Protein AF-A0AAE6R9X4-F1 (afdb_monomer_lite)

Radius of gyration: 17.26 Å; chains: 1; bounding box: 46×34×44 Å

pLDDT: mean 87.59, std 13.06, range [50.84, 97.69]

Organism: NCBI:txid76759

Sequence (114 aa):
MGDFTLQKMASMILPARARTFGDGVRRDYIPMDVPGYDPATCFVMITPRVYAGYAQPGYPDTWGYLPTYKNLGGTLIGIYTYVNFRQPTNVGSNYRDKWVEHTVECVVEAVRAI

Structure (mmCIF, N/CA/C/O backbone):
data_AF-A0AAE6R9X4-F1
#
_entry.id   AF-A0AAE6R9X4-F1
#
loop_
_atom_site.group_PDB
_atom_site.id
_atom_site.type_symbol
_atom_site.label_atom_id
_atom_site.label_alt_id
_atom_site.label_comp_id
_atom_site.label_asym_id
_atom_site.label_entity_id
_atom_site.label_seq_id
_atom_site.pdbx_PDB_ins_code
_atom_site.Cartn_x
_atom_site.Cartn_y
_atom_site.Cartn_z
_atom_site.occupancy
_atom_site.B_iso_or_equiv
_atom_site.auth_seq_id
_atom_site.auth_comp_id
_atom_site.auth_asym_id
_atom_site.auth_atom_id
_atom_site.pdbx_PDB_model_num
ATOM 1 N N . MET A 1 1 ? -31.337 -7.492 9.640 1.00 52.06 1 MET A N 1
ATOM 2 C CA . MET A 1 1 ? -30.111 -6.708 9.400 1.00 52.06 1 MET A CA 1
ATOM 3 C C . MET A 1 1 ? -30.022 -5.754 10.576 1.00 52.06 1 MET A C 1
ATOM 5 O O . MET A 1 1 ? -30.966 -5.000 10.753 1.00 52.06 1 MET A O 1
ATOM 9 N N . GLY A 1 2 ? -29.050 -5.931 11.473 1.00 63.28 2 GLY A N 1
ATOM 10 C CA . GLY A 1 2 ? -28.877 -5.021 12.612 1.00 63.28 2 GLY A CA 1
ATOM 11 C C . GLY A 1 2 ? -28.175 -3.745 12.159 1.00 63.28 2 GLY A C 1
ATOM 12 O O . GLY A 1 2 ? -27.408 -3.799 11.195 1.00 63.28 2 GLY A O 1
ATOM 13 N N . ASP A 1 3 ? -28.451 -2.626 12.825 1.00 68.06 3 ASP A N 1
ATOM 14 C CA . ASP A 1 3 ? -27.671 -1.402 12.655 1.00 68.06 3 ASP A CA 1
ATOM 15 C C . ASP A 1 3 ? -26.210 -1.703 13.000 1.00 68.06 3 ASP A C 1
ATOM 17 O O . ASP A 1 3 ? -25.925 -2.234 14.072 1.00 68.06 3 ASP A O 1
ATOM 21 N N . PHE A 1 4 ? -25.293 -1.399 12.083 1.00 68.81 4 PHE A N 1
ATOM 22 C CA . PHE A 1 4 ? -23.860 -1.439 12.356 1.00 68.81 4 PHE A CA 1
ATOM 23 C C . PHE A 1 4 ? -23.348 -0.009 12.477 1.00 68.81 4 PHE A C 1
ATOM 25 O O . PHE A 1 4 ? -23.730 0.873 11.702 1.00 68.81 4 PHE A O 1
ATOM 32 N N . THR A 1 5 ? -22.469 0.228 13.444 1.00 84.50 5 THR A N 1
ATOM 33 C CA . THR A 1 5 ? -21.797 1.517 13.611 1.00 84.50 5 THR A CA 1
ATOM 34 C C . THR A 1 5 ? -20.355 1.386 13.144 1.00 84.50 5 THR A C 1
ATOM 36 O O . THR A 1 5 ? -19.646 0.451 13.506 1.00 84.50 5 THR A O 1
ATOM 39 N N . LEU A 1 6 ? -19.897 2.334 12.327 1.00 90.38 6 LEU A N 1
ATOM 40 C CA . LEU A 1 6 ? -18.496 2.412 11.923 1.00 90.38 6 LEU A CA 1
ATOM 41 C C . LEU A 1 6 ? -17.749 3.377 12.844 1.00 90.38 6 LEU A C 1
ATOM 43 O O . LEU A 1 6 ? -18.036 4.574 12.865 1.00 90.38 6 LEU A O 1
ATOM 47 N N . GLN A 1 7 ? -16.763 2.867 13.579 1.00 93.00 7 GLN A N 1
ATOM 48 C CA . GLN A 1 7 ? -15.854 3.683 14.379 1.00 93.00 7 GLN A CA 1
ATOM 49 C C . GLN A 1 7 ? -14.540 3.900 13.625 1.00 93.00 7 GLN A C 1
ATOM 51 O O . GLN A 1 7 ? -13.849 2.949 13.263 1.00 93.00 7 GLN A O 1
ATOM 56 N N . LYS A 1 8 ? -14.151 5.163 13.430 1.00 94.75 8 LYS A N 1
ATOM 57 C CA . LYS A 1 8 ? -12.823 5.512 12.912 1.00 94.75 8 LYS A CA 1
ATOM 58 C C . LYS A 1 8 ? -11.772 5.293 14.000 1.00 94.75 8 LYS A C 1
ATOM 60 O O . LYS A 1 8 ? -11.852 5.906 15.061 1.00 94.75 8 LYS A O 1
ATOM 65 N N . MET A 1 9 ? -10.796 4.439 13.720 1.00 95.44 9 MET A N 1
ATOM 66 C CA . MET A 1 9 ? -9.728 4.063 14.650 1.00 95.44 9 MET A CA 1
ATOM 67 C C . MET A 1 9 ? -8.490 4.942 14.478 1.00 95.44 9 MET A C 1
ATOM 69 O O . MET A 1 9 ? -7.892 5.383 15.453 1.00 95.44 9 MET A O 1
ATOM 73 N N . ALA A 1 10 ? -8.112 5.204 13.229 1.00 95.81 10 ALA A N 1
ATOM 74 C CA . ALA A 1 10 ? -6.969 6.032 12.875 1.00 95.81 10 ALA A CA 1
ATOM 75 C C . ALA A 1 10 ? -7.146 6.589 11.460 1.00 95.81 10 ALA A C 1
ATOM 77 O O . ALA A 1 10 ? -7.884 6.027 10.647 1.00 95.81 10 ALA A O 1
ATOM 78 N N . SER A 1 11 ? -6.464 7.693 11.164 1.00 96.75 11 SER A N 1
ATOM 79 C CA . SER A 1 11 ? -6.487 8.340 9.855 1.00 96.75 11 SER A CA 1
ATOM 80 C C . SER A 1 11 ? -5.122 8.936 9.548 1.00 96.75 11 SER A C 1
ATOM 82 O O . SER A 1 11 ? -4.483 9.511 10.430 1.00 96.75 11 SER A O 1
ATOM 84 N N . MET A 1 12 ? -4.682 8.814 8.302 1.00 95.81 12 MET A N 1
ATOM 85 C CA . MET A 1 12 ? -3.487 9.481 7.809 1.00 95.81 12 MET A CA 1
ATOM 86 C C . MET A 1 12 ? -3.691 10.001 6.392 1.00 95.81 12 MET A C 1
ATOM 88 O O . MET A 1 12 ? -4.371 9.383 5.575 1.00 95.81 12 MET A O 1
ATOM 92 N N . ILE A 1 13 ? -3.062 11.135 6.092 1.00 94.31 13 ILE A N 1
ATOM 93 C CA . ILE A 1 13 ? -2.972 11.645 4.726 1.00 94.31 13 ILE A CA 1
ATOM 94 C C . ILE A 1 13 ? -1.700 11.081 4.106 1.00 94.31 13 ILE A C 1
ATOM 96 O O . ILE A 1 13 ? -0.600 11.259 4.631 1.00 94.31 13 ILE A O 1
ATOM 100 N N . LEU A 1 14 ? -1.863 10.410 2.974 1.00 92.25 14 LEU A N 1
ATOM 101 C CA . LEU A 1 14 ? -0.776 9.944 2.142 1.00 92.25 14 LEU A CA 1
ATOM 102 C C . LEU A 1 14 ? -0.593 10.924 0.975 1.00 92.25 14 LEU A C 1
ATOM 104 O O . LEU A 1 14 ? -1.510 11.044 0.160 1.00 92.25 14 LEU A O 1
ATOM 108 N N . PRO A 1 15 ? 0.555 11.617 0.870 1.00 89.94 15 PRO A N 1
ATOM 109 C CA . PRO A 1 15 ? 0.790 12.556 -0.218 1.00 89.94 15 PRO A CA 1
ATOM 110 C C . PRO A 1 15 ? 0.885 11.833 -1.565 1.00 89.94 15 PRO A C 1
ATOM 112 O O . PRO A 1 15 ? 1.275 10.663 -1.637 1.00 89.94 15 PRO A O 1
ATOM 115 N N . ALA A 1 16 ? 0.587 12.561 -2.642 1.00 86.56 16 ALA A N 1
ATOM 116 C CA . ALA A 1 16 ? 0.812 12.067 -3.993 1.00 86.56 16 ALA A CA 1
ATOM 117 C C . ALA A 1 16 ? 2.296 11.719 -4.218 1.00 86.56 16 ALA A C 1
ATOM 119 O O . ALA A 1 16 ? 3.203 12.374 -3.695 1.00 86.56 16 ALA A O 1
ATOM 120 N N . ARG A 1 17 ? 2.550 10.690 -5.026 1.00 88.06 17 ARG A N 1
ATOM 121 C CA . ARG A 1 17 ? 3.890 10.261 -5.428 1.00 88.06 17 ARG A CA 1
ATOM 122 C C . ARG A 1 17 ? 4.051 10.462 -6.926 1.00 88.06 17 ARG A C 1
ATOM 124 O O . ARG A 1 17 ? 3.240 9.982 -7.713 1.00 88.06 17 ARG A O 1
ATOM 131 N N . ALA A 1 18 ? 5.112 11.167 -7.310 1.00 86.44 18 ALA A N 1
ATOM 132 C CA . ALA A 1 18 ? 5.444 11.381 -8.710 1.00 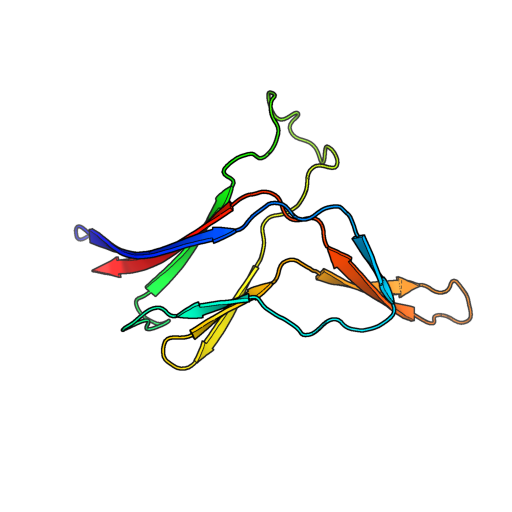86.44 18 ALA A CA 1
ATOM 133 C C . ALA A 1 18 ? 5.712 10.049 -9.420 1.00 86.44 18 ALA A C 1
ATOM 135 O O . ALA A 1 18 ? 6.265 9.119 -8.825 1.00 86.44 18 ALA A O 1
ATOM 136 N N . ARG A 1 19 ? 5.362 9.985 -10.709 1.00 89.75 19 ARG A N 1
ATOM 137 C CA . ARG A 1 19 ? 5.583 8.792 -11.524 1.00 89.75 19 ARG A CA 1
ATOM 138 C C . ARG A 1 19 ? 7.072 8.461 -11.603 1.00 89.75 19 ARG A C 1
ATOM 140 O O . ARG A 1 19 ? 7.825 9.155 -12.280 1.00 89.75 19 ARG A O 1
ATOM 147 N N . THR A 1 20 ? 7.471 7.377 -10.951 1.00 92.69 20 THR A N 1
ATOM 148 C CA . THR A 1 20 ? 8.867 6.935 -10.854 1.00 92.69 20 THR A CA 1
ATOM 149 C C . THR A 1 20 ? 8.960 5.438 -11.119 1.00 92.69 20 THR A C 1
ATOM 151 O O . THR A 1 20 ? 8.037 4.685 -10.814 1.00 92.69 20 THR A O 1
ATOM 154 N N . PHE A 1 21 ? 10.077 4.997 -11.693 1.00 94.88 21 PHE A N 1
ATOM 155 C CA . PHE A 1 21 ? 10.353 3.590 -11.967 1.00 94.88 21 PHE A CA 1
ATOM 156 C C . PHE A 1 21 ? 11.724 3.209 -11.429 1.00 94.88 21 PHE A C 1
ATOM 158 O O . PHE A 1 21 ? 12.635 4.036 -11.410 1.00 94.88 21 PHE A O 1
ATOM 165 N N . GLY A 1 22 ? 11.895 1.935 -11.100 1.00 95.94 22 GLY A N 1
ATOM 166 C CA . GLY A 1 22 ? 13.209 1.378 -10.813 1.00 95.94 22 GLY A CA 1
ATOM 167 C C . GLY A 1 22 ? 13.321 -0.086 -11.205 1.00 95.94 22 GLY A C 1
ATOM 168 O O . GLY A 1 22 ? 12.335 -0.741 -11.556 1.00 95.94 22 GLY A O 1
ATOM 169 N N . ASP A 1 23 ? 14.557 -0.569 -11.195 1.00 96.62 23 ASP A N 1
ATOM 170 C CA . ASP A 1 23 ? 14.890 -1.972 -11.417 1.00 96.62 23 ASP A CA 1
ATOM 171 C C . ASP A 1 23 ? 14.944 -2.735 -10.083 1.00 96.62 23 ASP A C 1
ATOM 173 O O . ASP A 1 23 ? 15.210 -2.158 -9.024 1.00 96.62 23 ASP A O 1
ATOM 177 N N . GLY A 1 24 ? 14.678 -4.040 -10.139 1.00 96.44 24 GLY A N 1
ATOM 178 C CA . GLY A 1 24 ? 14.610 -4.917 -8.973 1.00 96.44 24 GLY A CA 1
ATOM 179 C C . GLY A 1 24 ? 13.248 -4.910 -8.274 1.00 96.44 24 GLY A C 1
ATOM 180 O O . GLY A 1 24 ? 12.258 -4.379 -8.776 1.00 96.44 24 GLY A O 1
ATOM 181 N N . VAL A 1 25 ? 13.210 -5.537 -7.096 1.00 96.12 25 VAL A N 1
ATOM 182 C CA . VAL A 1 25 ? 12.007 -5.657 -6.261 1.00 96.12 25 VAL A CA 1
ATOM 183 C C . VAL A 1 25 ? 12.076 -4.643 -5.130 1.00 96.12 25 VAL A C 1
ATOM 185 O O . VAL A 1 25 ? 12.963 -4.719 -4.276 1.00 96.12 25 VAL A O 1
ATOM 188 N N . ARG A 1 26 ? 11.107 -3.732 -5.084 1.00 96.44 26 ARG A N 1
ATOM 189 C CA . ARG A 1 26 ? 10.932 -2.799 -3.971 1.00 96.44 26 ARG A CA 1
ATOM 190 C C . ARG A 1 26 ? 10.183 -3.492 -2.825 1.00 96.44 26 ARG A C 1
ATOM 192 O O . ARG A 1 26 ? 9.317 -4.333 -3.076 1.00 96.44 26 ARG A O 1
ATOM 199 N N . ARG A 1 27 ? 10.579 -3.222 -1.575 1.00 95.81 27 ARG A N 1
ATOM 200 C CA . ARG A 1 27 ? 10.083 -3.937 -0.374 1.00 95.81 27 ARG A CA 1
ATOM 201 C C . ARG A 1 27 ? 9.704 -3.031 0.796 1.00 95.81 27 ARG A C 1
ATOM 203 O O . ARG A 1 27 ? 9.175 -3.533 1.785 1.00 95.81 27 ARG A O 1
ATOM 210 N N . ASP A 1 28 ? 9.977 -1.734 0.707 1.00 96.25 28 ASP A N 1
ATOM 211 C CA . ASP A 1 28 ? 9.581 -0.769 1.730 1.00 96.25 28 ASP A CA 1
ATOM 212 C C . ASP A 1 28 ? 8.060 -0.585 1.769 1.00 96.25 28 ASP A C 1
ATOM 214 O O . ASP A 1 28 ? 7.331 -1.005 0.870 1.00 96.25 28 ASP A O 1
ATOM 218 N N . TYR A 1 29 ? 7.585 0.011 2.852 1.00 96.50 29 TYR A N 1
ATOM 219 C CA . TYR A 1 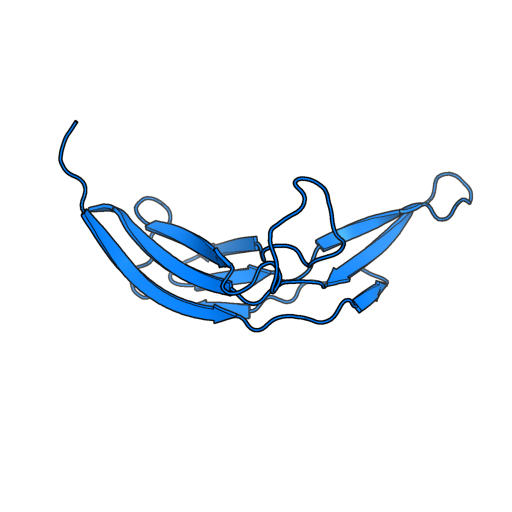29 ? 6.197 0.393 3.067 1.00 96.50 29 TYR A CA 1
ATOM 220 C C . TYR A 1 29 ? 6.166 1.540 4.074 1.00 96.50 29 TYR A C 1
ATOM 222 O O . TYR A 1 29 ? 7.118 1.750 4.829 1.00 96.50 29 TYR A O 1
ATOM 230 N N . ILE A 1 30 ? 5.057 2.269 4.102 1.00 97.00 30 ILE A N 1
ATOM 231 C CA . ILE A 1 30 ? 4.809 3.305 5.102 1.00 97.00 30 ILE A CA 1
ATOM 232 C C . ILE A 1 30 ? 4.004 2.660 6.235 1.00 97.00 30 ILE A C 1
ATOM 234 O O . ILE A 1 30 ? 2.905 2.167 5.971 1.00 97.00 30 ILE A O 1
ATOM 238 N N . PRO A 1 31 ? 4.535 2.594 7.468 1.00 96.44 31 PRO A N 1
ATOM 239 C CA . PRO A 1 31 ? 3.812 2.005 8.583 1.00 96.44 31 PRO A CA 1
ATOM 240 C C . PRO A 1 31 ? 2.733 2.965 9.094 1.00 96.44 31 PRO A C 1
ATOM 242 O O . PRO A 1 31 ? 2.976 4.158 9.271 1.00 96.44 31 PRO A O 1
ATOM 245 N N . MET A 1 32 ? 1.559 2.417 9.378 1.00 96.62 32 MET A N 1
ATOM 246 C CA . MET A 1 32 ? 0.476 3.074 10.097 1.00 96.62 32 MET A CA 1
ATOM 247 C C . MET A 1 32 ? 0.185 2.256 11.353 1.00 96.62 32 MET A C 1
ATOM 249 O O . MET A 1 32 ? -0.176 1.082 11.253 1.00 96.62 32 MET A O 1
ATOM 253 N N . ASP A 1 33 ? 0.374 2.869 12.521 1.00 96.31 33 ASP A N 1
ATOM 254 C CA . ASP A 1 33 ? 0.018 2.266 13.804 1.00 96.31 33 ASP A CA 1
ATOM 255 C C . ASP A 1 33 ? -1.429 2.603 14.158 1.00 96.31 33 ASP A C 1
ATOM 257 O O . ASP A 1 33 ? -1.846 3.764 14.134 1.00 96.31 33 ASP A O 1
ATOM 261 N N . VAL A 1 34 ? -2.203 1.566 14.447 1.00 95.69 34 VAL A N 1
ATOM 262 C CA . VAL A 1 34 ? -3.634 1.636 14.716 1.00 95.69 34 VAL A CA 1
ATOM 263 C C . VAL A 1 34 ? -3.905 0.871 16.012 1.00 95.69 34 VAL A C 1
ATOM 265 O O . VAL A 1 34 ? -4.141 -0.342 15.988 1.00 95.69 34 VAL A O 1
ATOM 268 N N . PRO A 1 35 ? -3.869 1.553 17.170 1.00 94.06 35 PRO A N 1
ATOM 269 C CA . PRO A 1 35 ? -4.117 0.921 18.457 1.00 94.06 35 PRO A CA 1
ATOM 270 C C . PRO A 1 35 ? -5.445 0.153 18.482 1.00 94.06 35 PRO A C 1
ATOM 272 O O . PRO A 1 35 ? -6.508 0.688 18.162 1.00 94.06 35 PRO A O 1
ATOM 275 N N . GLY A 1 36 ? -5.381 -1.125 18.861 1.00 90.94 36 GLY A N 1
ATOM 276 C CA . GLY A 1 36 ? -6.543 -2.016 18.885 1.00 90.94 36 GLY A CA 1
ATOM 277 C C . GLY A 1 36 ? -7.022 -2.487 17.507 1.00 90.94 36 GLY A C 1
ATOM 278 O O . GLY A 1 36 ? -8.154 -2.959 17.403 1.00 90.94 36 GLY A O 1
ATOM 279 N N . TYR A 1 37 ? -6.217 -2.354 16.452 1.00 93.69 37 TYR A N 1
ATOM 280 C CA . TYR A 1 37 ? -6.537 -2.945 15.158 1.00 93.69 37 TYR A CA 1
ATOM 281 C C . TYR A 1 37 ? -6.635 -4.467 15.257 1.00 93.69 37 TYR A C 1
ATOM 283 O O . TYR A 1 37 ? -5.728 -5.137 15.747 1.00 93.69 37 TYR A O 1
ATOM 291 N N . ASP A 1 38 ? -7.749 -4.992 14.766 1.00 92.06 38 ASP A N 1
ATOM 292 C CA . ASP A 1 38 ? -7.998 -6.417 14.621 1.00 92.06 38 ASP A CA 1
ATOM 293 C C . ASP A 1 38 ? -8.556 -6.649 13.210 1.00 92.06 38 ASP A C 1
ATOM 295 O O . ASP A 1 38 ? -9.668 -6.199 12.928 1.00 92.06 38 ASP A O 1
ATOM 299 N N . PRO A 1 39 ? -7.826 -7.338 12.314 1.00 90.88 39 PRO A N 1
ATOM 300 C CA . PRO A 1 39 ? -8.285 -7.643 10.961 1.00 90.88 39 PRO A CA 1
ATOM 301 C C . PRO A 1 39 ? -9.641 -8.358 10.871 1.00 90.88 39 PRO A C 1
ATOM 303 O O . PRO A 1 39 ? -10.242 -8.353 9.800 1.00 90.88 39 PRO A O 1
ATOM 306 N N . ALA A 1 40 ? -10.109 -9.002 11.948 1.00 90.94 40 ALA A N 1
ATOM 307 C CA . ALA A 1 40 ? -11.406 -9.677 11.973 1.00 90.94 40 ALA A CA 1
ATOM 308 C C . ALA A 1 40 ? -12.591 -8.706 12.108 1.00 90.94 40 ALA A C 1
ATOM 310 O O . ALA A 1 40 ? -13.693 -9.017 11.662 1.00 90.94 40 ALA A O 1
ATOM 311 N N . THR A 1 41 ? -12.375 -7.537 12.715 1.00 91.75 41 THR A N 1
ATOM 312 C CA . THR A 1 41 ? -13.423 -6.534 12.995 1.00 91.75 41 THR A CA 1
ATOM 313 C C . THR A 1 41 ? -13.126 -5.167 12.382 1.00 91.75 41 THR A C 1
ATOM 315 O O . THR A 1 41 ? -13.989 -4.286 12.357 1.00 91.75 41 THR A O 1
ATOM 318 N N . CYS A 1 42 ? -11.911 -4.977 11.870 1.00 93.25 42 CYS A N 1
ATOM 319 C CA . CYS A 1 42 ? -11.432 -3.734 11.296 1.00 93.25 42 CYS A CA 1
ATOM 320 C C . CYS A 1 42 ? -11.055 -3.897 9.821 1.00 93.25 42 CYS A C 1
ATOM 322 O O . CYS A 1 42 ? -10.466 -4.896 9.408 1.00 93.25 42 CYS A O 1
ATOM 324 N N . PHE A 1 43 ? -11.299 -2.856 9.033 1.00 93.25 43 PHE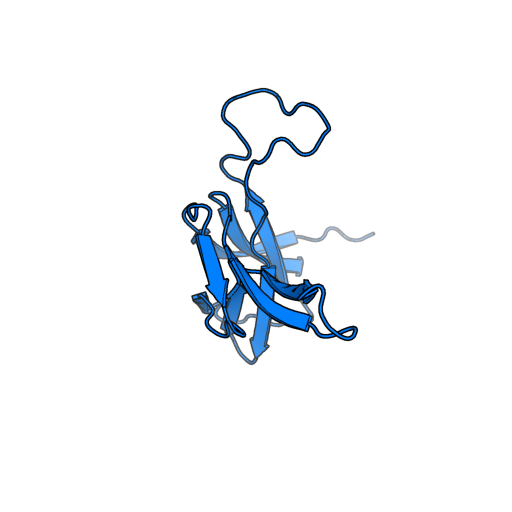 A N 1
ATOM 325 C CA . PHE A 1 43 ? -10.897 -2.759 7.633 1.00 93.25 43 PHE A CA 1
ATOM 326 C C . PHE A 1 43 ? -10.232 -1.409 7.355 1.00 93.25 43 PHE A C 1
ATOM 328 O O . PHE A 1 43 ? -10.363 -0.463 8.133 1.00 93.25 43 PHE A O 1
ATOM 335 N N . VAL A 1 44 ? -9.489 -1.325 6.251 1.00 95.38 44 VAL A N 1
ATOM 336 C CA . VAL A 1 44 ? -8.837 -0.085 5.820 1.00 95.38 44 VAL A CA 1
ATOM 337 C C . VAL A 1 44 ? -9.599 0.487 4.638 1.00 95.38 44 VAL A C 1
ATOM 339 O O . VAL A 1 44 ? -9.789 -0.186 3.626 1.00 95.38 44 VAL A O 1
ATOM 342 N N . MET A 1 45 ? -10.017 1.738 4.768 1.00 95.19 45 MET A N 1
ATOM 343 C CA . MET A 1 45 ? -10.624 2.521 3.706 1.00 95.19 45 MET A CA 1
ATOM 344 C C . MET A 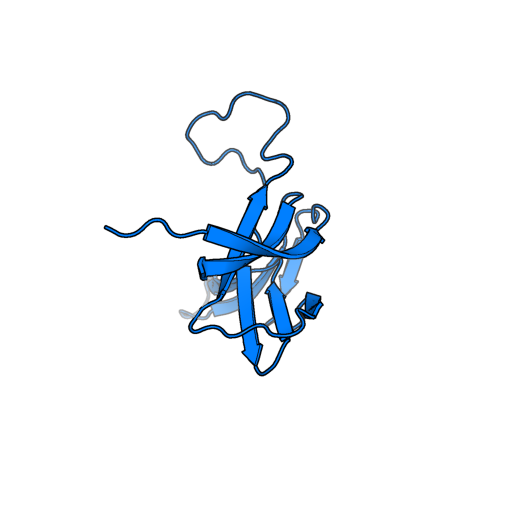1 45 ? -9.583 3.490 3.146 1.00 95.19 45 MET A C 1
ATOM 346 O O . MET A 1 45 ? -8.961 4.248 3.889 1.00 95.19 45 MET A O 1
ATOM 350 N N . ILE A 1 46 ? -9.375 3.449 1.832 1.00 94.00 46 ILE A N 1
ATOM 351 C CA . ILE A 1 46 ? -8.437 4.323 1.124 1.00 94.00 46 ILE A CA 1
ATOM 352 C C . ILE A 1 46 ? -9.258 5.208 0.199 1.00 94.00 46 ILE A C 1
ATOM 354 O O . ILE A 1 46 ? -9.816 4.733 -0.789 1.00 94.00 46 ILE A O 1
ATOM 358 N N . THR A 1 47 ? -9.321 6.492 0.529 1.00 91.38 47 THR A N 1
ATOM 359 C CA . THR A 1 47 ? -10.140 7.468 -0.185 1.00 91.38 47 THR A CA 1
ATOM 360 C C . THR A 1 47 ? -9.235 8.464 -0.906 1.00 91.38 47 THR A C 1
ATOM 362 O O . THR A 1 47 ? -8.482 9.182 -0.245 1.00 91.38 47 THR A O 1
ATOM 365 N N . PRO A 1 48 ? -9.283 8.560 -2.243 1.00 87.00 48 PRO A N 1
ATOM 366 C CA . PRO A 1 48 ? -8.549 9.590 -2.972 1.00 87.00 48 PRO A CA 1
ATOM 367 C C . PRO A 1 48 ? -9.058 10.982 -2.587 1.00 87.00 48 PRO A C 1
ATOM 369 O O . PRO A 1 48 ? -10.264 11.225 -2.570 1.00 87.00 48 PRO A O 1
ATOM 372 N N . ARG A 1 49 ? -8.147 11.919 -2.313 1.00 80.38 49 ARG A N 1
ATOM 373 C CA . ARG A 1 49 ? -8.499 13.334 -2.093 1.00 80.38 49 ARG A CA 1
ATOM 374 C C . ARG A 1 49 ? -8.583 14.106 -3.401 1.00 80.38 49 ARG A C 1
ATOM 376 O O . ARG A 1 49 ? -9.398 15.012 -3.526 1.00 80.38 49 ARG A O 1
ATOM 383 N N . VAL A 1 50 ? -7.751 13.727 -4.369 1.00 67.69 50 VAL A N 1
ATOM 384 C CA . VAL A 1 50 ? -7.731 14.283 -5.723 1.00 67.69 50 VAL A CA 1
ATOM 385 C C . VAL A 1 50 ? -7.405 13.146 -6.687 1.00 67.69 50 VAL A C 1
ATOM 387 O O . VAL A 1 50 ? -6.278 12.661 -6.692 1.00 67.69 50 VAL A O 1
ATOM 390 N N . TYR A 1 51 ? -8.379 12.711 -7.492 1.00 60.09 51 TYR A N 1
ATOM 391 C CA . TYR A 1 51 ? -8.118 11.788 -8.608 1.00 60.09 51 TYR A CA 1
ATOM 392 C C . TYR A 1 51 ? -7.587 12.557 -9.826 1.00 60.09 51 TYR A C 1
ATOM 394 O O . TYR A 1 51 ? -6.573 12.173 -10.391 1.00 60.09 51 TYR A O 1
ATOM 402 N N . ALA A 1 52 ? -8.228 13.688 -10.149 1.00 54.56 52 ALA A N 1
ATOM 403 C CA . ALA A 1 52 ? -7.753 14.769 -11.016 1.00 54.56 52 ALA A CA 1
ATOM 404 C C . ALA A 1 52 ? -8.569 16.046 -10.721 1.00 54.56 52 ALA A C 1
ATOM 406 O O . ALA A 1 52 ? -9.662 15.964 -10.162 1.00 54.56 52 ALA A O 1
ATOM 407 N N . GLY A 1 53 ? -8.080 17.227 -11.114 1.00 55.22 53 GLY A N 1
ATOM 408 C CA . GLY A 1 53 ? -8.783 18.512 -10.936 1.00 55.22 53 GLY A CA 1
ATOM 409 C C . GLY A 1 53 ? -9.958 18.773 -11.899 1.00 55.22 53 GLY A C 1
ATOM 410 O O . GLY A 1 53 ? -10.415 19.909 -11.992 1.00 55.22 53 GLY A O 1
ATOM 411 N N . TYR A 1 54 ? -10.420 17.766 -12.648 1.00 63.47 54 TYR A N 1
ATOM 412 C CA . TYR A 1 54 ? -11.474 17.861 -13.669 1.00 63.47 54 TYR A CA 1
ATOM 413 C C . TYR A 1 54 ? -12.344 16.585 -13.708 1.00 63.47 54 TYR A C 1
ATOM 415 O O . TYR A 1 54 ? -12.018 15.579 -13.074 1.00 63.47 54 TYR A O 1
ATOM 423 N N . ALA A 1 55 ? -13.460 16.618 -14.454 1.00 57.50 55 ALA A N 1
ATOM 424 C CA . ALA A 1 55 ? -14.395 15.495 -14.585 1.00 57.50 55 ALA A CA 1
ATOM 425 C C . ALA A 1 55 ? -13.738 14.257 -15.225 1.00 57.50 55 ALA A C 1
ATOM 427 O O . ALA A 1 55 ? -13.189 14.327 -16.322 1.00 57.50 55 ALA A O 1
ATOM 428 N N . GLN A 1 56 ? -13.807 13.118 -14.536 1.00 59.25 56 GLN A N 1
ATOM 429 C CA . GLN A 1 56 ? -13.129 11.890 -14.949 1.00 59.25 56 GLN A CA 1
ATOM 430 C C . GLN A 1 56 ? -13.709 11.344 -16.263 1.00 59.25 56 GLN A C 1
ATOM 432 O O . GLN A 1 56 ? -14.929 11.218 -16.383 1.00 59.25 56 GLN A O 1
ATOM 437 N N . PRO A 1 57 ? -12.865 10.972 -17.241 1.00 54.19 57 PRO A N 1
ATOM 438 C CA . PRO A 1 57 ? -13.331 10.689 -18.593 1.00 54.19 57 PRO A CA 1
ATOM 439 C C . PRO A 1 57 ? -13.856 9.252 -18.789 1.00 54.19 57 PRO A C 1
ATOM 441 O O . PRO A 1 57 ? -14.169 8.849 -19.906 1.00 54.19 57 PRO A O 1
ATOM 444 N N . GLY A 1 58 ? -13.960 8.459 -17.715 1.00 50.84 58 GLY A N 1
ATOM 445 C CA . GLY A 1 58 ? -14.426 7.068 -17.771 1.00 50.84 58 GLY A CA 1
ATOM 446 C C . GLY A 1 58 ? -13.422 6.080 -18.387 1.00 50.84 58 GLY A C 1
ATOM 447 O O . GLY A 1 58 ? -13.774 4.925 -18.611 1.00 50.84 58 GLY A O 1
ATOM 448 N N . TYR A 1 59 ? -12.179 6.506 -18.646 1.00 52.56 59 TYR A N 1
ATOM 449 C CA . TYR A 1 59 ? -11.073 5.684 -19.154 1.00 52.56 59 TYR A CA 1
ATOM 450 C C . TYR A 1 59 ? -9.746 6.024 -18.443 1.00 52.56 59 TYR A C 1
ATOM 452 O O . TYR A 1 59 ? -9.663 7.077 -17.809 1.00 52.56 59 TYR A O 1
ATOM 460 N N . PRO A 1 60 ? -8.700 5.169 -18.534 1.00 51.88 60 PRO A N 1
ATOM 461 C CA . PRO A 1 60 ? -7.397 5.429 -17.917 1.00 51.88 60 PRO A CA 1
ATOM 462 C C . PRO A 1 60 ? -6.767 6.709 -18.480 1.00 51.88 60 PRO A C 1
ATOM 464 O O . PRO A 1 60 ? -6.360 6.751 -19.639 1.00 51.88 60 PRO A O 1
ATOM 467 N N . ASP A 1 61 ? -6.674 7.755 -17.666 1.00 61.00 61 ASP A N 1
ATOM 468 C CA . ASP A 1 61 ? -6.270 9.102 -18.086 1.00 61.00 61 ASP A CA 1
ATOM 469 C C . ASP A 1 61 ? -4.838 9.461 -17.663 1.00 61.00 61 ASP A C 1
ATOM 471 O O . ASP A 1 61 ? -4.443 10.622 -17.693 1.00 61.00 61 ASP A O 1
ATOM 475 N N . THR A 1 62 ? -4.034 8.449 -17.327 1.00 62.62 62 THR A N 1
ATOM 476 C CA 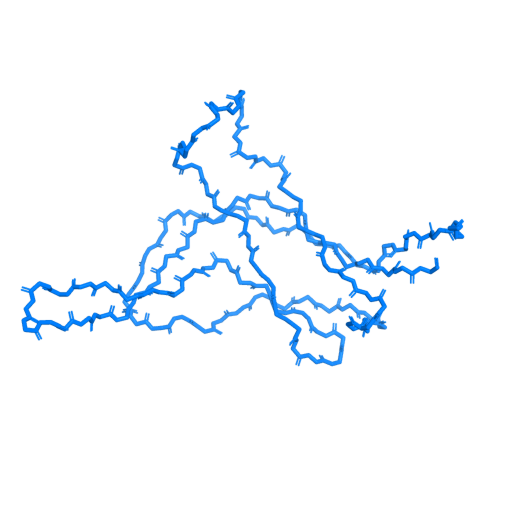. THR A 1 62 ? -2.658 8.549 -16.809 1.00 62.62 62 THR A CA 1
ATOM 477 C C . THR A 1 62 ? -2.525 9.103 -15.396 1.00 62.62 62 THR A C 1
ATOM 479 O O . THR A 1 62 ? -1.396 9.189 -14.916 1.00 62.62 62 THR A O 1
ATOM 482 N N . TRP A 1 63 ? -3.624 9.394 -14.697 1.00 62.66 63 TRP A N 1
ATOM 483 C CA . TRP A 1 63 ? -3.570 9.778 -13.292 1.00 62.66 63 TRP A CA 1
ATOM 484 C C . TRP A 1 63 ? -3.256 8.558 -12.427 1.00 62.66 63 TRP A C 1
ATOM 486 O O . TRP A 1 63 ? -3.508 7.413 -12.807 1.00 62.66 63 TRP A O 1
ATOM 496 N N . GLY A 1 64 ? -2.557 8.802 -11.322 1.00 72.06 64 GLY A N 1
ATOM 497 C CA . GLY A 1 64 ? -1.999 7.763 -10.467 1.00 72.06 64 GLY A CA 1
ATOM 498 C C . GLY A 1 64 ? -3.018 6.739 -9.952 1.00 72.06 64 GLY A C 1
ATOM 499 O O . GLY A 1 64 ? -4.226 6.877 -10.108 1.00 72.06 64 GLY A O 1
ATOM 500 N N . TYR A 1 65 ? -2.527 5.693 -9.300 1.00 83.00 65 TYR A N 1
ATOM 501 C CA . TYR A 1 65 ? -3.371 4.670 -8.681 1.00 83.00 65 TYR A CA 1
ATOM 502 C C . TYR A 1 65 ? -3.518 4.898 -7.171 1.00 83.00 65 TYR A C 1
ATOM 504 O O . TYR A 1 65 ? -2.793 5.681 -6.556 1.00 83.00 65 TYR A O 1
ATOM 512 N N . LEU A 1 66 ? -4.469 4.203 -6.551 1.00 89.38 66 LEU A N 1
ATOM 513 C CA . LEU A 1 66 ? -4.575 4.174 -5.095 1.00 89.38 66 LEU A CA 1
ATOM 514 C C . LEU A 1 66 ? -3.474 3.282 -4.504 1.00 89.38 66 LEU A C 1
ATOM 516 O O . LEU A 1 66 ? -3.170 2.235 -5.083 1.00 89.38 66 LEU A O 1
ATOM 520 N N . PRO A 1 67 ? -2.886 3.647 -3.353 1.00 93.12 67 PRO A N 1
ATOM 521 C CA . PRO A 1 67 ? -2.000 2.744 -2.632 1.00 93.12 67 PRO A CA 1
ATOM 522 C C . PRO A 1 67 ? -2.745 1.461 -2.236 1.00 93.12 67 PRO A C 1
ATOM 524 O O . PRO A 1 67 ? -3.975 1.407 -2.207 1.00 93.12 67 PRO A O 1
ATOM 527 N N . THR A 1 68 ? -1.986 0.434 -1.872 1.00 94.50 68 THR A N 1
ATOM 528 C CA . THR A 1 68 ? -2.537 -0.790 -1.275 1.00 94.50 68 THR A CA 1
ATOM 529 C C . THR A 1 68 ? -2.035 -0.934 0.153 1.00 94.50 68 THR A C 1
ATOM 531 O O . THR A 1 68 ? -1.128 -0.211 0.573 1.00 94.50 68 THR A O 1
ATOM 534 N N . TYR A 1 69 ? -2.613 -1.857 0.915 1.00 95.31 69 TYR A N 1
ATOM 535 C CA . TYR A 1 69 ? -2.159 -2.129 2.269 1.00 95.31 69 TYR A CA 1
ATOM 536 C C . TYR A 1 69 ? -1.982 -3.624 2.517 1.00 95.31 69 TYR A C 1
ATOM 538 O O . TYR A 1 69 ? -2.596 -4.468 1.863 1.00 95.31 69 TYR A O 1
ATOM 546 N N . LYS A 1 70 ? -1.141 -3.941 3.498 1.00 95.12 70 LYS A N 1
ATOM 547 C CA . LYS A 1 70 ? -0.992 -5.278 4.063 1.00 95.12 70 LYS A CA 1
ATOM 548 C C . LYS A 1 70 ? -1.031 -5.184 5.578 1.00 95.12 70 LYS A C 1
ATOM 550 O O . LYS A 1 70 ? -0.362 -4.338 6.168 1.00 95.12 70 LYS A O 1
ATOM 555 N N . ASN A 1 71 ? -1.745 -6.107 6.203 1.00 93.69 71 ASN A N 1
ATOM 556 C CA . ASN A 1 71 ? -1.691 -6.275 7.649 1.00 93.69 71 ASN A CA 1
ATOM 557 C C . ASN A 1 71 ? -0.327 -6.858 8.021 1.00 93.69 71 ASN A C 1
ATOM 559 O O . ASN A 1 71 ? 0.037 -7.939 7.551 1.00 93.69 71 ASN A O 1
ATOM 563 N N . LEU A 1 72 ? 0.437 -6.129 8.834 1.00 93.44 72 LEU A N 1
ATOM 564 C CA . LEU A 1 72 ? 1.760 -6.568 9.286 1.00 93.44 72 LEU A CA 1
ATOM 565 C C . LEU A 1 72 ? 1.685 -7.390 10.579 1.00 93.44 72 LEU A C 1
ATOM 567 O O . LEU A 1 72 ? 2.678 -7.992 10.977 1.00 93.44 72 LEU A O 1
ATOM 571 N N . GLY A 1 73 ? 0.499 -7.460 11.189 1.00 89.19 73 GLY A N 1
ATOM 572 C CA . GLY A 1 73 ? 0.259 -8.101 12.476 1.00 89.19 73 GLY A CA 1
ATOM 573 C C . GLY A 1 73 ? 0.259 -7.089 13.622 1.00 89.19 73 GLY A C 1
ATOM 574 O O . GLY A 1 73 ? 0.771 -5.976 13.494 1.00 89.19 73 GLY A O 1
ATOM 575 N N . GLY A 1 74 ? -0.355 -7.473 14.743 1.00 89.31 74 GLY A N 1
ATOM 576 C CA . GLY A 1 74 ? -0.581 -6.559 15.864 1.00 89.31 74 GLY A CA 1
ATOM 577 C C . GLY A 1 74 ? -1.384 -5.332 15.427 1.00 89.31 74 GLY A C 1
ATOM 578 O O . GLY A 1 74 ? -2.392 -5.463 14.738 1.00 89.31 74 GLY A O 1
ATOM 579 N N . THR A 1 75 ? -0.907 -4.144 15.796 1.00 93.12 75 THR A N 1
ATOM 580 C CA . THR A 1 75 ? -1.544 -2.855 15.485 1.00 93.12 75 THR A CA 1
ATOM 581 C C . THR A 1 75 ? -1.045 -2.213 14.187 1.00 93.12 75 THR A C 1
ATOM 583 O O . THR A 1 75 ? -1.450 -1.100 13.862 1.00 93.12 75 THR A O 1
ATOM 586 N N . LEU A 1 76 ? -0.168 -2.885 13.429 1.00 95.31 76 LEU A N 1
ATOM 587 C CA . LEU A 1 76 ? 0.544 -2.280 12.304 1.00 95.31 76 LEU A CA 1
ATOM 588 C C . LEU A 1 76 ? -0.037 -2.650 10.938 1.00 95.31 76 LEU A C 1
ATOM 590 O O . LEU A 1 76 ? -0.242 -3.820 10.591 1.00 95.31 76 LEU A O 1
ATOM 594 N N . ILE A 1 77 ? -0.178 -1.620 10.112 1.00 96.81 77 ILE A N 1
ATOM 595 C CA . ILE A 1 77 ? -0.591 -1.711 8.715 1.00 96.81 77 ILE A CA 1
ATOM 596 C C . ILE A 1 77 ? 0.530 -1.140 7.846 1.00 96.81 77 ILE A C 1
ATOM 598 O O . ILE A 1 77 ? 1.022 -0.040 8.086 1.00 96.81 77 ILE A O 1
ATOM 602 N N . GLY A 1 78 ? 0.961 -1.898 6.841 1.00 96.81 78 GLY A N 1
ATOM 603 C CA . GLY A 1 78 ? 1.956 -1.466 5.864 1.00 96.81 78 GLY A CA 1
ATOM 604 C C . GLY A 1 78 ? 1.272 -0.943 4.615 1.00 96.81 78 GLY A C 1
ATOM 605 O O . GLY A 1 78 ? 0.550 -1.695 3.962 1.00 96.81 78 GLY A O 1
ATOM 606 N N . ILE A 1 79 ? 1.503 0.322 4.274 1.00 97.25 79 ILE A N 1
ATOM 607 C CA . ILE A 1 79 ? 0.945 0.968 3.083 1.00 97.25 79 ILE A CA 1
ATOM 608 C C . ILE A 1 79 ? 1.988 0.952 1.965 1.00 97.25 79 ILE A C 1
ATOM 610 O O . ILE A 1 79 ? 3.119 1.409 2.144 1.00 97.25 79 ILE A O 1
ATOM 614 N N . TYR A 1 80 ? 1.592 0.455 0.798 1.00 96.44 80 TYR A N 1
ATOM 615 C CA . TYR A 1 80 ? 2.430 0.318 -0.388 1.00 96.44 80 TYR A CA 1
ATOM 616 C C . TYR A 1 80 ? 2.000 1.318 -1.458 1.00 96.44 80 TYR A C 1
ATOM 618 O O . TYR A 1 80 ? 0.860 1.295 -1.925 1.00 96.44 80 TYR A O 1
ATOM 626 N N . THR A 1 81 ? 2.934 2.170 -1.879 1.00 95.25 81 THR A N 1
ATOM 627 C CA . THR A 1 81 ? 2.730 3.182 -2.932 1.00 95.25 81 THR A CA 1
ATOM 628 C C . THR A 1 81 ? 3.241 2.747 -4.304 1.00 95.25 81 THR A C 1
ATOM 630 O O . THR A 1 81 ? 3.170 3.488 -5.284 1.00 95.25 81 THR A O 1
ATOM 633 N N . TYR A 1 82 ? 3.745 1.525 -4.418 1.00 94.69 82 TYR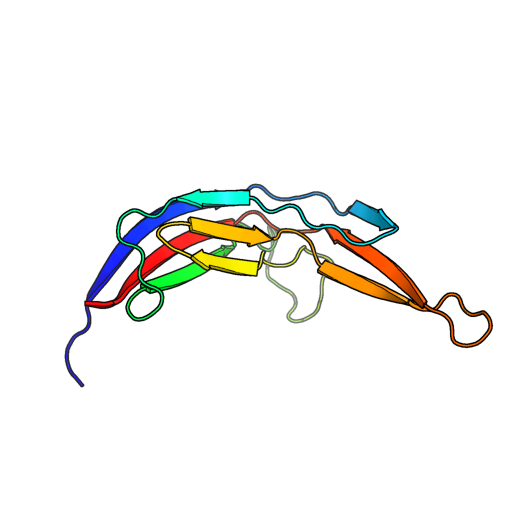 A N 1
ATOM 634 C CA . TYR A 1 82 ? 4.321 0.991 -5.644 1.00 94.69 82 TYR A CA 1
ATOM 635 C C . TYR A 1 82 ? 3.729 -0.368 -5.993 1.00 94.69 82 TYR A C 1
ATOM 637 O O . TYR A 1 82 ? 3.160 -1.063 -5.151 1.00 94.69 82 TYR A O 1
ATOM 645 N N . VAL A 1 83 ? 3.927 -0.760 -7.247 1.00 93.81 83 VAL A N 1
ATOM 646 C CA . VAL A 1 83 ? 3.654 -2.109 -7.735 1.00 93.81 83 VAL A CA 1
ATOM 647 C C . VAL A 1 83 ? 4.956 -2.700 -8.258 1.00 93.81 83 VAL A C 1
ATOM 649 O O . VAL A 1 83 ? 5.633 -2.087 -9.085 1.00 93.81 83 VAL A O 1
ATOM 652 N N . ASN A 1 84 ? 5.302 -3.896 -7.782 1.00 95.69 84 ASN A N 1
ATOM 653 C CA . ASN A 1 84 ? 6.338 -4.721 -8.399 1.00 95.69 84 ASN A CA 1
ATOM 654 C C . ASN A 1 84 ? 5.735 -5.478 -9.587 1.00 95.69 84 ASN A C 1
ATOM 656 O O . ASN A 1 84 ? 4.646 -6.041 -9.477 1.00 95.69 84 ASN A O 1
ATOM 660 N N . PHE A 1 85 ? 6.448 -5.527 -10.706 1.00 94.38 85 PHE A N 1
ATOM 661 C CA . PHE A 1 85 ? 6.021 -6.231 -11.910 1.00 94.38 85 PHE A CA 1
ATOM 662 C C . PHE A 1 85 ? 7.215 -6.843 -12.646 1.00 94.38 85 PHE A C 1
ATOM 664 O O . PHE A 1 85 ? 8.369 -6.477 -12.423 1.00 94.38 85 PHE A O 1
ATOM 671 N N . ARG A 1 86 ? 6.928 -7.778 -13.554 1.00 95.88 86 ARG A N 1
ATOM 672 C CA . ARG A 1 86 ? 7.928 -8.388 -14.433 1.00 95.88 86 ARG A CA 1
ATOM 673 C C . ARG A 1 86 ? 7.828 -7.805 -15.830 1.00 95.88 86 ARG A C 1
ATOM 675 O O . ARG A 1 86 ? 6.802 -7.950 -16.491 1.00 95.88 86 ARG A O 1
ATOM 682 N N . GLN A 1 87 ? 8.898 -7.162 -16.286 1.00 94.75 87 GLN A N 1
ATOM 683 C CA . GLN A 1 87 ? 8.994 -6.634 -17.643 1.00 94.75 87 GLN A CA 1
ATOM 684 C C . GLN A 1 87 ? 9.706 -7.650 -18.548 1.00 94.75 87 GLN A C 1
ATOM 686 O O . GLN A 1 87 ? 10.821 -8.054 -18.209 1.00 94.75 87 GLN A O 1
ATOM 691 N N . PRO A 1 88 ? 9.131 -8.033 -19.703 1.00 94.69 88 PRO A N 1
ATOM 692 C CA . PRO A 1 88 ? 9.846 -8.821 -20.703 1.00 94.69 88 PRO A CA 1
ATOM 693 C C . PRO A 1 88 ? 11.139 -8.120 -21.132 1.00 94.69 88 PRO A C 1
ATOM 695 O O . PRO A 1 88 ? 11.146 -6.909 -21.363 1.00 94.69 88 PRO A O 1
ATOM 698 N N . THR A 1 89 ? 12.232 -8.867 -21.264 1.00 93.25 89 THR A N 1
ATOM 699 C CA . THR A 1 89 ? 13.504 -8.330 -21.783 1.00 93.25 89 THR A CA 1
ATOM 700 C C . THR A 1 89 ? 13.590 -8.382 -23.308 1.00 93.25 89 THR A C 1
ATOM 702 O O . THR A 1 89 ? 14.550 -7.875 -23.878 1.00 93.25 89 THR A O 1
ATOM 705 N N . ASN A 1 90 ? 12.604 -9.007 -23.967 1.00 92.25 90 ASN A N 1
ATOM 706 C CA . ASN A 1 90 ? 12.595 -9.334 -25.398 1.00 92.25 90 ASN A CA 1
ATOM 707 C C . ASN A 1 90 ? 13.768 -10.225 -25.848 1.00 92.25 90 ASN A C 1
ATOM 709 O O . ASN A 1 90 ? 14.068 -10.303 -27.036 1.00 92.25 90 ASN A O 1
ATOM 713 N N . VAL A 1 91 ? 14.409 -10.933 -24.911 1.00 91.44 91 VAL A N 1
ATOM 714 C CA . VAL A 1 91 ? 15.493 -11.882 -25.188 1.00 91.44 91 VAL A CA 1
ATOM 715 C C . VAL A 1 91 ? 15.218 -13.190 -24.452 1.00 91.44 91 VAL A C 1
ATOM 717 O O . VAL A 1 91 ? 15.171 -13.215 -23.222 1.00 91.44 91 VAL A O 1
ATOM 720 N N . GLY A 1 92 ? 15.056 -14.286 -25.198 1.00 87.44 92 GLY A N 1
ATOM 721 C CA . GLY A 1 92 ? 15.012 -15.649 -24.650 1.00 87.44 92 GLY A CA 1
ATOM 722 C C . GLY A 1 92 ? 13.916 -15.904 -23.609 1.00 87.44 92 GLY A C 1
ATOM 723 O O . GLY A 1 92 ? 14.178 -16.593 -22.632 1.00 87.44 92 GLY A O 1
ATOM 724 N N . SER A 1 93 ? 12.724 -15.316 -23.776 1.00 87.88 93 SER A N 1
ATOM 725 C CA . SER A 1 93 ? 11.598 -15.434 -22.825 1.00 87.88 93 SER A CA 1
ATOM 726 C C . SER A 1 93 ? 11.928 -15.003 -21.389 1.00 87.88 93 SER A C 1
ATOM 728 O O . SER A 1 93 ? 11.275 -15.428 -20.436 1.00 87.88 93 SER A O 1
ATOM 730 N N . ASN A 1 94 ? 12.940 -14.150 -21.222 1.00 93.62 94 ASN A N 1
ATOM 731 C CA . ASN A 1 94 ? 13.352 -13.662 -19.917 1.00 93.62 94 ASN A CA 1
ATOM 732 C C . ASN A 1 94 ? 12.545 -12.436 -19.489 1.00 93.62 94 ASN A C 1
ATOM 734 O O . ASN A 1 94 ? 12.040 -11.650 -20.299 1.00 93.62 94 ASN A O 1
ATOM 738 N N . TYR A 1 95 ? 12.488 -12.254 -18.175 1.00 95.44 95 TYR A N 1
ATOM 739 C CA . TYR A 1 95 ? 11.864 -11.112 -17.530 1.00 95.44 95 TYR A CA 1
ATOM 740 C C . TYR A 1 95 ? 12.853 -10.478 -16.562 1.00 95.44 95 TYR A C 1
ATOM 742 O O . TYR A 1 95 ? 13.669 -11.171 -15.956 1.00 95.44 95 TYR A O 1
ATOM 750 N N . ARG A 1 96 ? 12.745 -9.163 -16.390 1.00 94.81 96 ARG A N 1
ATOM 751 C CA . ARG A 1 96 ? 13.406 -8.434 -15.307 1.00 94.81 96 ARG A CA 1
ATOM 752 C C . ARG A 1 96 ? 12.369 -7.930 -14.317 1.00 94.81 96 ARG A C 1
ATOM 754 O O . ARG A 1 96 ? 11.309 -7.445 -14.723 1.00 94.81 96 ARG A O 1
ATOM 761 N N . ASP A 1 97 ? 12.682 -8.040 -13.033 1.00 97.69 97 ASP A N 1
ATOM 762 C CA . ASP A 1 97 ? 11.867 -7.438 -11.985 1.00 97.69 97 ASP A CA 1
ATOM 763 C C . ASP A 1 97 ? 12.047 -5.917 -12.018 1.00 97.69 97 ASP A C 1
ATOM 765 O O . ASP A 1 97 ? 13.166 -5.407 -12.148 1.00 97.69 97 ASP A O 1
ATOM 769 N N . LYS A 1 98 ? 10.930 -5.201 -11.932 1.00 97.25 98 LYS A N 1
ATOM 770 C CA . LYS A 1 98 ? 10.867 -3.743 -11.870 1.00 97.25 98 LYS A CA 1
ATOM 771 C C . LYS A 1 98 ? 9.788 -3.311 -10.896 1.00 97.25 98 LYS A C 1
ATOM 773 O O . LYS A 1 98 ? 8.895 -4.082 -10.543 1.00 97.25 98 LYS A O 1
ATOM 778 N N . TRP A 1 99 ? 9.817 -2.036 -10.544 1.00 96.31 99 TRP A N 1
ATOM 779 C CA . TRP A 1 99 ? 8.736 -1.396 -9.813 1.00 96.31 99 TRP A CA 1
ATOM 780 C C . TRP A 1 99 ? 8.353 -0.062 -10.444 1.00 96.31 99 TRP A C 1
ATOM 782 O O . TRP A 1 99 ? 9.156 0.590 -11.118 1.00 96.31 99 TRP A O 1
ATOM 792 N N . VAL A 1 100 ? 7.099 0.324 -10.234 1.00 94.38 100 VAL A N 1
ATOM 793 C CA . VAL A 1 100 ? 6.555 1.640 -10.576 1.00 94.38 100 VAL A CA 1
ATOM 794 C C . VAL A 1 100 ? 5.880 2.227 -9.347 1.00 94.38 100 VAL A C 1
ATOM 796 O O . VAL A 1 100 ? 5.218 1.501 -8.610 1.00 94.38 100 VAL A O 1
ATOM 799 N N . GLU A 1 101 ? 6.069 3.522 -9.126 1.00 93.38 101 GLU A N 1
ATOM 800 C CA . GLU A 1 101 ? 5.385 4.333 -8.121 1.00 93.38 101 GLU A CA 1
ATOM 801 C C . GLU A 1 101 ? 4.636 5.464 -8.826 1.00 93.38 101 GLU A C 1
ATOM 803 O O . GLU A 1 101 ? 5.240 6.187 -9.615 1.00 93.38 101 GLU A O 1
ATOM 808 N N . HIS A 1 102 ? 3.332 5.601 -8.581 1.00 90.31 102 HIS A N 1
ATOM 809 C CA . HIS A 1 102 ? 2.522 6.711 -9.085 1.00 90.31 102 HIS A CA 1
ATOM 810 C C . HIS A 1 102 ? 1.201 6.822 -8.310 1.00 90.31 102 HIS A C 1
ATOM 812 O O . HIS A 1 102 ? 0.135 6.638 -8.889 1.00 90.31 102 HIS A O 1
ATOM 818 N N . THR A 1 103 ? 1.242 7.034 -6.992 1.00 89.31 103 THR A N 1
ATOM 819 C CA . THR A 1 103 ? 0.006 7.157 -6.201 1.00 89.31 103 THR A CA 1
ATOM 820 C C . THR A 1 103 ? -0.542 8.573 -6.166 1.00 89.31 103 THR A C 1
ATOM 822 O O . THR A 1 103 ? 0.222 9.530 -6.061 1.00 89.31 103 THR A O 1
ATOM 825 N N . VAL A 1 104 ? -1.866 8.716 -6.177 1.00 87.31 104 VAL A N 1
ATOM 826 C CA . VAL A 1 104 ? -2.528 10.005 -5.907 1.00 87.31 104 VAL A CA 1
ATOM 827 C C . VAL A 1 104 ? -2.574 10.312 -4.408 1.00 87.31 104 VAL A C 1
ATOM 829 O O . VAL A 1 104 ? -2.369 9.424 -3.577 1.00 87.31 104 VAL A O 1
ATOM 832 N N . GLU A 1 105 ? -2.844 11.569 -4.047 1.00 88.88 105 GLU A N 1
ATOM 833 C CA . GLU A 1 105 ? -3.059 11.929 -2.643 1.00 88.88 105 GLU A CA 1
ATOM 834 C C . GLU A 1 105 ? -4.320 11.235 -2.113 1.00 88.88 105 GLU A C 1
ATOM 836 O O . GLU A 1 105 ? -5.397 11.340 -2.707 1.00 88.88 105 GLU A O 1
ATOM 841 N N . CYS A 1 106 ? -4.192 10.543 -0.982 1.00 90.50 106 CYS A N 1
ATOM 842 C CA . CYS A 1 106 ? -5.265 9.757 -0.378 1.00 90.50 106 CYS A CA 1
ATOM 843 C C . CYS A 1 106 ? -5.384 10.031 1.123 1.00 90.50 106 CYS A C 1
ATOM 845 O O . CYS A 1 106 ? -4.400 10.342 1.790 1.00 90.50 106 CYS A O 1
ATOM 847 N N . VAL A 1 107 ? -6.580 9.839 1.674 1.00 94.62 107 VAL A N 1
ATOM 848 C CA . VAL A 1 107 ? -6.772 9.566 3.101 1.00 94.62 107 VAL A CA 1
ATOM 849 C C . VAL A 1 107 ? -6.814 8.053 3.277 1.00 94.62 107 VAL A C 1
ATOM 851 O O . VAL A 1 107 ? -7.575 7.374 2.590 1.00 94.62 107 VAL A O 1
ATOM 854 N N . VAL A 1 108 ? -6.005 7.529 4.189 1.00 96.31 108 VAL A N 1
ATOM 855 C CA . VAL A 1 108 ? -6.056 6.133 4.627 1.00 96.31 108 VAL A CA 1
ATOM 856 C C . VAL A 1 108 ? -6.658 6.106 6.022 1.00 96.31 108 VAL A C 1
ATOM 858 O O . VAL A 1 108 ? -6.154 6.767 6.931 1.00 96.31 108 VAL A O 1
ATOM 861 N N . GLU A 1 109 ? -7.746 5.367 6.190 1.00 96.94 109 GLU A N 1
ATOM 862 C CA . GLU A 1 109 ? -8.498 5.285 7.438 1.00 96.94 109 GLU A CA 1
ATOM 863 C C . GLU A 1 109 ? -8.644 3.831 7.861 1.00 96.94 109 GLU A C 1
ATOM 865 O O . GLU A 1 109 ? -9.095 2.994 7.083 1.00 96.94 109 GLU A O 1
ATOM 870 N N . ALA A 1 110 ? -8.297 3.527 9.107 1.00 96.00 110 ALA A N 1
ATOM 871 C CA . ALA A 1 110 ? -8.656 2.255 9.713 1.00 96.00 110 ALA A CA 1
ATOM 872 C C . ALA A 1 110 ? -10.005 2.413 10.415 1.00 96.00 110 ALA A C 1
ATOM 874 O O . ALA A 1 110 ? -10.196 3.336 11.214 1.00 96.00 110 ALA A O 1
ATOM 875 N N . VAL A 1 111 ? -10.938 1.521 10.110 1.00 95.69 111 VAL A N 1
ATOM 876 C CA . VAL A 1 111 ? -12.323 1.571 10.575 1.00 95.69 111 VAL A CA 1
ATOM 877 C C . VAL A 1 111 ? -12.658 0.252 11.250 1.00 95.69 111 VAL A C 1
ATOM 879 O O . VAL A 1 111 ? -12.285 -0.803 10.746 1.00 95.69 111 VAL A O 1
ATOM 882 N N . ARG A 1 112 ? -13.365 0.307 12.377 1.00 94.19 112 ARG A N 1
ATOM 883 C CA . ARG A 1 112 ? -13.912 -0.854 13.080 1.00 94.19 112 ARG A CA 1
ATOM 884 C C . ARG A 1 112 ? -15.423 -0.908 12.884 1.00 94.19 112 ARG A C 1
ATOM 886 O O . ARG A 1 112 ? -16.094 0.106 13.077 1.00 94.19 112 ARG A O 1
ATOM 893 N N . ALA A 1 113 ? -15.937 -2.079 12.527 1.00 89.38 113 ALA A N 1
ATOM 894 C CA . ALA A 1 113 ? -17.368 -2.358 12.561 1.00 89.38 113 ALA A CA 1
ATOM 895 C C . ALA A 1 113 ? -17.777 -2.780 13.980 1.00 89.38 113 ALA A C 1
ATOM 897 O O . ALA A 1 113 ? -17.123 -3.639 14.578 1.00 89.38 113 ALA A O 1
ATOM 898 N N . ILE A 1 114 ? -18.827 -2.151 14.509 1.00 83.75 114 ILE A N 1
ATOM 899 C CA . ILE A 1 114 ? -19.412 -2.392 15.836 1.00 83.75 114 ILE A CA 1
ATOM 900 C C . ILE A 1 114 ? -20.885 -2.738 15.667 1.00 83.75 114 ILE A C 1
ATOM 902 O O . ILE A 1 114 ? -21.554 -2.038 14.866 1.00 83.75 114 ILE A O 1
#

Secondary structure (DSSP, 8-state):
-----EEEEEEEEEPP---EEEES-----EEEE-TT--TTTEEEEEEES-S-SS---SS--SPPBPPEEEEEETTEEEEE-EEEEEEE-SSTT-EEEEEEE-BPPEEEEEEEE-

Foldseek 3Di:
DDDKDKDWQDKDKDAWDAKDKDFDDDDAFDKDFGAPDDPVFKDKDKFFPPQDPDDDPPDCPVAFDTWDWDDPDDRIITTGQKDWDWDQPPPPRDTTIMMIGGHGIIMIIMIGID